Protein AF-A0A950NSR7-F1 (afdb_monomer)

Mean predicted aligned error: 2.95 Å

Secondary structure (DSSP, 8-state):
-HHHHHHHHHHHHHHHTT-HHHHHHTTTT-EE--TT-SSPEEHHHHHHHHTTT---BTTB--EEEEEEEEEEEE-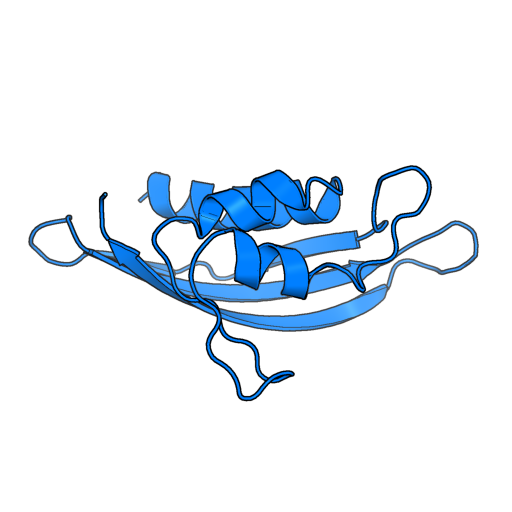TTSSEEEEEEEEEEEEEETTEEEEEEEEEEEEEEEE--

pLDDT: mean 95.81, std 4.91, range [57.38, 98.69]

Solvent-accessible surface area (backbone atoms only — not comparable to full-atom values): 6458 Å² total; per-residue (Å²): 118,66,69,63,55,50,51,59,49,48,42,41,52,26,46,34,60,40,36,52,65,66,39,14,55,76,26,55,90,37,75,48,76,53,96,90,47,93,63,76,34,55,24,28,69,50,43,35,62,71,50,69,83,61,65,60,59,98,59,20,50,44,40,44,68,46,76,41,77,76,46,78,49,67,46,96,84,66,51,38,37,39,39,37,29,40,37,36,30,30,36,44,51,101,93,37,76,76,41,79,78,45,72,54,69,53,78,47,79,46,70,76,129

Nearest PDB structures (foldseek):
  3en1-assembly1_B  TM=6.249E-01  e=4.834E-04  Pseudomonas putida
  3f7x-assembly1_A-2  TM=5.846E-01  e=1.100E-03  Pseudomonas putida KT2440
  3gzx-assembly1_B  TM=6.411E-01  e=5.353E-03  Comamonas testosteroni
  2qux-assembly5_M  TM=3.677E-01  e=9.004E-01  Pseudomonas phage PP7
  2qux-assembly5_N  TM=3.490E-01  e=1.316E+00  Pseudomonas phage PP7

Radius of gyration: 14.66 Å; Cα contacts (8 Å, |Δi|>4): 185; chains: 1; bounding box: 36×30×44 Å

Foldseek 3Di:
DVVVVCLVVQLQVCQQQLVLQSNLQSQQQHWDDDPVDPDIAHHSPRSSVVCPPQDDDVRGSQKHKDKADWDKDADPVNQKIWIKIKIWIWHDDPVRHTDTPDIDMDTDMDGDD

Sequence (113 aa):
MDAIARLVYAYAERLDSGDLEGVADLFQHASWRTTRRAEVLQGTEQVRHAYDDVILYDGVPCTKHVITNLVVTWAPDADVASSRCNFTVLQGRPDFPPQPVLAGRYLDEFERV

Structure (mmCIF, N/CA/C/O backbone):
data_AF-A0A950NSR7-F1
#
_entry.id   AF-A0A950NSR7-F1
#
loop_
_atom_site.group_PDB
_atom_site.id
_atom_site.type_symbol
_atom_site.label_atom_id
_atom_site.label_alt_id
_atom_site.label_comp_id
_atom_site.label_asym_id
_atom_site.label_entity_id
_atom_site.label_seq_id
_atom_site.pdbx_PDB_ins_code
_atom_site.Cartn_x
_atom_site.Cartn_y
_atom_site.Cartn_z
_atom_site.occupancy
_atom_site.B_iso_or_equiv
_atom_site.auth_seq_id
_atom_site.auth_comp_id
_atom_site.auth_asym_id
_atom_site.auth_atom_id
_atom_site.pdbx_PDB_model_num
ATOM 1 N N . MET A 1 1 ? -4.164 -11.005 16.589 1.00 57.38 1 MET A N 1
ATOM 2 C CA . MET A 1 1 ? -2.907 -10.404 16.085 1.00 57.38 1 MET A CA 1
ATOM 3 C C . MET A 1 1 ? -2.784 -10.591 14.573 1.00 57.38 1 MET A C 1
ATOM 5 O O . MET A 1 1 ? -2.622 -9.599 13.876 1.00 57.38 1 MET A O 1
ATOM 9 N N . ASP A 1 2 ? -2.967 -11.813 14.066 1.00 82.75 2 ASP A N 1
ATOM 10 C CA . ASP A 1 2 ? -2.804 -12.159 12.643 1.00 82.75 2 ASP A CA 1
ATOM 11 C C . ASP A 1 2 ? -3.653 -11.362 11.647 1.00 82.75 2 ASP A C 1
ATOM 13 O O . ASP A 1 2 ? -3.163 -11.064 10.565 1.00 82.75 2 ASP A O 1
ATOM 17 N N . ALA A 1 3 ? -4.902 -11.012 11.973 1.00 91.50 3 ALA A N 1
ATOM 18 C CA . ALA A 1 3 ? -5.799 -10.354 11.016 1.00 91.50 3 ALA A CA 1
ATOM 19 C C . ALA A 1 3 ? -5.259 -8.994 10.532 1.00 91.50 3 ALA A C 1
ATOM 21 O O . ALA A 1 3 ? -5.221 -8.742 9.332 1.00 91.50 3 ALA A O 1
ATOM 22 N N . ILE A 1 4 ? -4.756 -8.160 11.450 1.00 95.50 4 ILE A N 1
ATOM 23 C CA . ILE A 1 4 ? -4.201 -6.840 11.109 1.00 95.50 4 ILE A CA 1
ATOM 24 C C . ILE A 1 4 ? -2.908 -6.978 10.309 1.00 95.50 4 ILE A C 1
ATOM 26 O O . ILE A 1 4 ? -2.745 -6.330 9.281 1.00 95.50 4 ILE A O 1
ATOM 30 N N . ALA A 1 5 ? -2.010 -7.872 10.732 1.00 96.38 5 ALA A N 1
ATOM 31 C CA . ALA A 1 5 ? -0.780 -8.126 9.988 1.00 96.38 5 ALA A CA 1
ATOM 32 C C . ALA A 1 5 ? -1.075 -8.613 8.562 1.00 96.38 5 ALA A C 1
ATOM 34 O O . A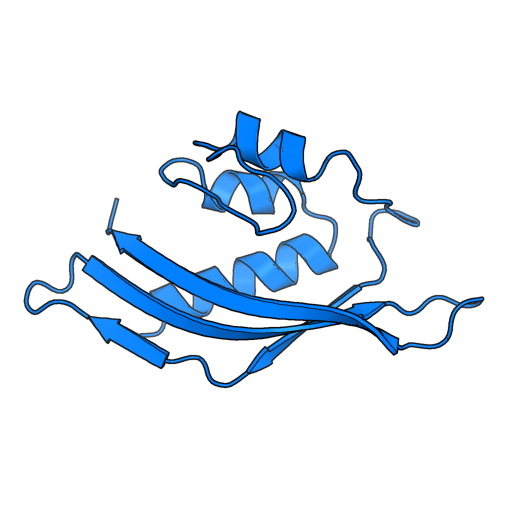LA A 1 5 ? -0.461 -8.137 7.612 1.00 96.38 5 ALA A O 1
ATOM 35 N N . ARG A 1 6 ? -2.070 -9.495 8.398 1.00 96.50 6 ARG A N 1
ATOM 36 C CA . ARG A 1 6 ? -2.531 -9.950 7.083 1.00 96.50 6 ARG A CA 1
ATOM 37 C C . ARG A 1 6 ? -3.045 -8.803 6.225 1.00 96.50 6 ARG A C 1
ATOM 39 O O . ARG A 1 6 ? -2.707 -8.803 5.055 1.00 96.50 6 ARG A O 1
ATOM 46 N N . LEU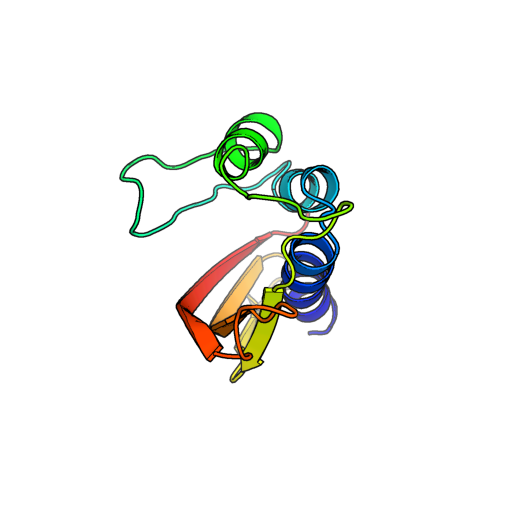 A 1 7 ? -3.793 -7.837 6.766 1.00 96.88 7 LEU A N 1
ATOM 47 C CA . LEU A 1 7 ? -4.239 -6.662 6.000 1.00 96.88 7 LEU A CA 1
ATOM 48 C C . LEU A 1 7 ? -3.058 -5.801 5.530 1.00 96.88 7 LEU A C 1
ATOM 50 O O . LEU A 1 7 ? -2.983 -5.457 4.353 1.00 96.88 7 LEU A O 1
ATOM 54 N N . VAL A 1 8 ? -2.100 -5.514 6.417 1.00 97.62 8 VAL A N 1
ATOM 55 C CA . VAL A 1 8 ? -0.907 -4.715 6.078 1.00 97.62 8 VAL A CA 1
ATOM 56 C C . VAL A 1 8 ? -0.065 -5.403 4.998 1.00 97.62 8 VAL A C 1
ATOM 58 O O . VAL A 1 8 ? 0.372 -4.762 4.042 1.00 97.62 8 VAL A O 1
ATOM 61 N N . TYR A 1 9 ? 0.155 -6.714 5.116 1.00 97.75 9 TYR A N 1
ATOM 62 C CA . TYR A 1 9 ? 0.918 -7.468 4.119 1.00 97.75 9 TYR A CA 1
ATOM 63 C C . TYR A 1 9 ? 0.138 -7.658 2.819 1.00 97.75 9 TYR A C 1
ATOM 65 O O . TYR A 1 9 ? 0.712 -7.507 1.748 1.00 97.75 9 TYR A O 1
ATOM 73 N N . ALA A 1 10 ? -1.171 -7.884 2.899 1.00 98.06 10 ALA A N 1
ATOM 74 C CA . ALA A 1 10 ? -2.057 -7.977 1.747 1.00 98.06 10 ALA A CA 1
ATOM 75 C C . ALA A 1 10 ? -2.071 -6.691 0.914 1.00 98.06 10 ALA A C 1
ATOM 77 O O . ALA A 1 10 ? -2.080 -6.771 -0.311 1.00 98.06 10 ALA A O 1
ATOM 78 N N . TYR A 1 11 ? -2.060 -5.521 1.558 1.00 98.38 11 TYR A N 1
ATOM 79 C CA . TYR A 1 11 ? -1.919 -4.237 0.871 1.00 98.38 11 TYR A CA 1
ATOM 80 C C . TYR A 1 11 ? -0.609 -4.181 0.068 1.00 98.38 11 TYR A C 1
ATOM 82 O O . TYR A 1 11 ? -0.617 -3.877 -1.124 1.00 98.38 11 TYR A O 1
ATOM 90 N N . ALA A 1 12 ? 0.511 -4.525 0.712 1.00 98.38 12 ALA A N 1
ATOM 91 C CA . ALA A 1 12 ? 1.837 -4.514 0.100 1.00 98.38 12 ALA A CA 1
ATOM 92 C C . ALA A 1 12 ? 1.954 -5.510 -1.069 1.00 98.38 12 ALA A C 1
ATOM 94 O O . ALA A 1 12 ? 2.418 -5.144 -2.146 1.00 98.38 12 ALA A O 1
ATOM 95 N N . GLU A 1 13 ? 1.497 -6.749 -0.869 1.00 98.44 13 GLU A N 1
ATOM 96 C CA . GLU A 1 13 ? 1.515 -7.815 -1.876 1.00 98.44 13 GLU A CA 1
ATOM 97 C C . GLU A 1 13 ? 0.678 -7.454 -3.102 1.00 98.44 13 GLU A C 1
ATOM 99 O O . GLU A 1 13 ? 1.149 -7.605 -4.230 1.00 98.44 13 GLU A O 1
ATOM 104 N N . ARG A 1 14 ? -0.539 -6.934 -2.893 1.00 98.69 14 ARG A N 1
ATOM 105 C CA . ARG A 1 14 ? -1.412 -6.519 -3.994 1.00 98.69 14 ARG A CA 1
ATOM 106 C C . ARG A 1 14 ? -0.783 -5.407 -4.812 1.00 98.69 14 ARG A C 1
ATOM 108 O O . ARG A 1 14 ? -0.671 -5.554 -6.027 1.00 98.69 14 ARG A O 1
ATOM 115 N N . LEU A 1 15 ? -0.289 -4.359 -4.152 1.00 98.38 15 LEU A N 1
ATOM 116 C CA . LEU A 1 15 ? 0.344 -3.240 -4.839 1.00 98.38 15 LEU A CA 1
ATOM 117 C C . LEU A 1 15 ? 1.577 -3.691 -5.634 1.00 98.38 15 LEU A C 1
ATOM 119 O O . LEU A 1 15 ? 1.691 -3.359 -6.809 1.00 98.38 15 LEU A O 1
ATOM 123 N N . ASP A 1 16 ? 2.452 -4.510 -5.046 1.00 98.50 16 ASP A N 1
ATOM 124 C CA . ASP A 1 16 ? 3.630 -5.051 -5.741 1.00 98.50 16 ASP A CA 1
ATOM 125 C C . ASP A 1 16 ? 3.272 -5.978 -6.915 1.00 98.50 16 ASP A C 1
ATOM 127 O O . ASP A 1 16 ? 4.026 -6.064 -7.885 1.00 98.50 16 ASP A O 1
ATOM 131 N N . SER A 1 17 ? 2.124 -6.658 -6.847 1.00 98.44 17 SER A N 1
ATOM 132 C CA . SER A 1 17 ? 1.601 -7.504 -7.927 1.00 98.44 17 SER A CA 1
ATOM 133 C C . SER A 1 17 ? 0.810 -6.745 -8.999 1.00 98.44 17 SER A C 1
ATOM 135 O O . SER A 1 17 ? 0.381 -7.359 -9.970 1.00 98.44 17 SER A O 1
ATOM 137 N N . GLY A 1 18 ? 0.613 -5.432 -8.834 1.00 98.31 18 GLY A N 1
ATOM 138 C CA . GLY A 1 18 ? -0.194 -4.610 -9.740 1.00 98.31 18 GLY A CA 1
ATOM 139 C C . GLY A 1 18 ? -1.712 -4.749 -9.575 1.00 98.31 18 GLY A C 1
ATOM 140 O O . GLY A 1 18 ? -2.459 -4.214 -10.391 1.00 98.31 18 GLY A O 1
ATOM 141 N N . ASP A 1 19 ? -2.189 -5.412 -8.517 1.00 98.50 19 ASP A N 1
ATOM 142 C CA . ASP A 1 19 ? -3.613 -5.522 -8.173 1.00 98.50 19 ASP A CA 1
ATOM 143 C C . ASP A 1 19 ? -4.122 -4.227 -7.511 1.00 98.50 19 ASP A C 1
ATOM 145 O O . ASP A 1 19 ? -4.329 -4.151 -6.299 1.00 98.50 19 ASP A O 1
ATOM 149 N N . LEU A 1 20 ? -4.269 -3.167 -8.313 1.00 98.38 20 LEU A N 1
ATOM 150 C CA . LEU A 1 20 ? -4.686 -1.844 -7.829 1.00 98.38 20 LEU A CA 1
ATOM 151 C C . LEU A 1 20 ? -6.154 -1.808 -7.379 1.00 98.38 20 LEU A C 1
ATOM 153 O O . LEU A 1 20 ? -6.487 -1.066 -6.456 1.00 98.38 20 LEU A O 1
ATOM 157 N N . GLU A 1 21 ? -7.013 -2.622 -7.996 1.00 98.31 21 GLU A N 1
ATOM 158 C CA . GLU A 1 21 ? -8.412 -2.774 -7.575 1.00 98.31 21 GLU A CA 1
ATOM 159 C C . GLU A 1 21 ? -8.482 -3.442 -6.201 1.00 98.31 21 GLU A C 1
ATOM 161 O O . GLU A 1 21 ? -9.085 -2.903 -5.276 1.00 98.31 21 GLU A O 1
ATOM 166 N N . GLY A 1 22 ? -7.761 -4.549 -6.007 1.00 98.19 22 GLY A N 1
ATOM 167 C CA . GLY A 1 22 ? -7.711 -5.209 -4.711 1.00 98.19 22 GLY A CA 1
ATOM 168 C C . GLY A 1 22 ? -7.067 -4.352 -3.621 1.00 98.19 22 GLY A C 1
ATOM 169 O O . GLY A 1 22 ? -7.427 -4.501 -2.455 1.00 98.19 22 GLY A O 1
ATOM 170 N N . VAL A 1 23 ? -6.119 -3.462 -3.956 1.00 98.31 23 VAL A N 1
ATOM 171 C CA . VAL A 1 23 ? -5.619 -2.456 -3.000 1.00 98.31 23 VAL A CA 1
ATOM 172 C C . VAL A 1 23 ? -6.762 -1.548 -2.561 1.00 98.31 23 VAL A C 1
ATOM 174 O O . VAL A 1 23 ? -6.937 -1.346 -1.361 1.00 98.31 23 VAL A O 1
ATOM 177 N N . ALA A 1 24 ? -7.533 -1.016 -3.508 1.00 98.25 24 ALA A N 1
ATOM 178 C CA . ALA A 1 24 ? -8.636 -0.110 -3.220 1.00 98.25 24 ALA A CA 1
ATOM 179 C C . ALA A 1 24 ? -9.752 -0.781 -2.401 1.00 98.25 24 ALA A C 1
ATOM 181 O O . ALA A 1 24 ? -10.281 -0.166 -1.475 1.00 98.25 24 ALA A O 1
ATOM 182 N N . ASP A 1 25 ? -10.052 -2.053 -2.669 1.00 98.00 25 ASP A N 1
ATOM 183 C CA . ASP A 1 25 ? -11.070 -2.826 -1.948 1.00 98.00 25 ASP A CA 1
ATOM 184 C C . ASP A 1 25 ? -10.776 -2.971 -0.450 1.00 98.00 25 ASP A C 1
ATOM 186 O O . ASP A 1 25 ? -11.702 -3.011 0.363 1.00 98.00 25 ASP A O 1
ATOM 190 N N . LEU A 1 26 ? -9.499 -2.983 -0.045 1.00 97.19 26 LEU A N 1
ATOM 191 C CA . LEU A 1 26 ? -9.127 -2.982 1.377 1.00 97.19 26 LEU A CA 1
ATOM 192 C C . LEU A 1 26 ? -9.626 -1.730 2.112 1.00 97.19 26 LEU A C 1
ATOM 194 O O . LEU A 1 26 ? -9.762 -1.758 3.334 1.00 97.19 26 LEU A O 1
ATOM 198 N N . PHE A 1 27 ? -9.916 -0.652 1.380 1.00 97.44 27 PHE A N 1
ATOM 199 C CA . PHE A 1 27 ? -10.370 0.622 1.925 1.00 97.44 27 PHE A CA 1
ATOM 200 C C . PHE A 1 27 ? -11.869 0.877 1.738 1.00 97.44 27 PHE A C 1
ATOM 202 O O . PHE A 1 27 ? -12.317 1.987 2.007 1.00 97.44 27 PHE A O 1
ATOM 209 N N . GLN A 1 28 ? -12.671 -0.124 1.347 1.00 97.56 28 GLN A N 1
ATOM 210 C CA . GLN A 1 28 ? -14.124 0.028 1.137 1.00 97.56 28 GLN A CA 1
ATOM 211 C C . GLN A 1 28 ? -14.873 0.705 2.305 1.00 97.56 28 GLN A C 1
ATOM 213 O O . GLN A 1 28 ? -15.836 1.438 2.085 1.00 97.56 28 GLN A O 1
ATOM 218 N N . HIS A 1 29 ? -14.405 0.493 3.539 1.00 96.31 29 HIS A N 1
ATOM 219 C CA . HIS A 1 29 ? -14.952 1.062 4.774 1.00 96.31 29 HIS A CA 1
ATOM 220 C C . HIS A 1 29 ? -13.911 1.899 5.529 1.00 96.31 29 HIS A C 1
ATOM 222 O O . HIS A 1 29 ? -13.967 2.006 6.748 1.00 96.31 29 HIS A O 1
ATOM 228 N N . ALA A 1 30 ? -12.924 2.462 4.828 1.00 96.56 30 ALA A N 1
ATOM 229 C CA . ALA A 1 30 ? -11.815 3.163 5.457 1.00 96.56 30 ALA A CA 1
ATOM 230 C C . ALA A 1 30 ? -11.529 4.519 4.812 1.00 96.56 30 ALA A C 1
ATOM 232 O O . ALA A 1 30 ? -11.930 4.818 3.684 1.00 96.56 30 ALA A O 1
ATOM 233 N N . SER A 1 31 ? -10.764 5.318 5.553 1.00 96.94 31 SER A N 1
ATOM 234 C CA . SER A 1 31 ? -10.142 6.534 5.046 1.00 96.94 31 SER A CA 1
ATOM 235 C C . SER A 1 31 ? -8.663 6.303 4.750 1.00 96.94 31 SER A C 1
ATOM 237 O O . SER A 1 31 ? -8.003 5.534 5.447 1.00 96.94 31 SER A O 1
ATOM 239 N N . TRP A 1 32 ? -8.125 7.004 3.757 1.00 97.06 32 TRP A N 1
ATOM 240 C CA . TRP A 1 32 ? -6.723 6.924 3.364 1.00 97.06 32 TRP A CA 1
ATOM 241 C C . TRP A 1 32 ? -6.082 8.309 3.311 1.00 97.06 32 TRP A C 1
ATOM 243 O O . TRP A 1 32 ? -6.684 9.289 2.861 1.00 97.06 32 TRP A O 1
ATOM 253 N N . ARG A 1 33 ? -4.836 8.397 3.785 1.00 95.56 33 ARG A N 1
ATOM 254 C CA . ARG A 1 33 ? -4.069 9.644 3.868 1.00 95.56 33 ARG A CA 1
ATOM 255 C C . ARG A 1 33 ? -2.624 9.414 3.455 1.00 95.56 33 ARG A C 1
ATOM 257 O O . ARG A 1 33 ? -2.038 8.371 3.727 1.00 95.56 33 ARG A O 1
ATOM 264 N N . THR A 1 34 ? -2.012 10.438 2.873 1.00 92.31 34 THR A N 1
ATOM 265 C CA . THR A 1 34 ? -0.582 10.454 2.553 1.00 92.31 34 THR A CA 1
ATOM 266 C C . THR A 1 34 ? -0.021 11.857 2.718 1.00 92.31 34 THR A C 1
ATOM 268 O O . THR A 1 34 ? -0.736 12.836 2.569 1.00 92.31 34 THR A O 1
ATOM 271 N N . THR A 1 35 ? 1.280 11.989 2.957 1.00 88.88 35 THR A N 1
ATOM 272 C CA . THR A 1 35 ? 1.943 13.303 3.005 1.00 88.88 35 THR A CA 1
ATOM 273 C C . THR A 1 35 ? 2.039 13.984 1.637 1.00 88.88 35 THR A C 1
ATOM 275 O O . THR A 1 35 ? 2.372 15.162 1.563 1.00 88.88 35 THR A O 1
ATOM 278 N N . ARG A 1 36 ? 1.750 13.262 0.546 1.00 87.31 36 ARG A N 1
ATOM 279 C CA . ARG A 1 36 ? 1.772 13.791 -0.829 1.00 87.31 36 ARG A CA 1
ATOM 280 C C . ARG A 1 36 ? 0.488 14.510 -1.248 1.00 87.31 36 ARG A C 1
ATOM 282 O O . ARG A 1 36 ? 0.473 15.124 -2.309 1.00 87.31 36 ARG A O 1
ATOM 289 N N . ARG A 1 37 ? -0.588 14.404 -0.465 1.00 88.25 37 ARG A N 1
ATOM 290 C CA . ARG A 1 37 ? -1.909 14.970 -0.767 1.00 88.25 37 ARG A CA 1
ATOM 291 C C . ARG A 1 37 ? -2.499 15.537 0.524 1.00 88.25 37 ARG A C 1
ATOM 293 O O . ARG A 1 37 ? -2.361 14.930 1.575 1.00 88.25 37 ARG A O 1
ATO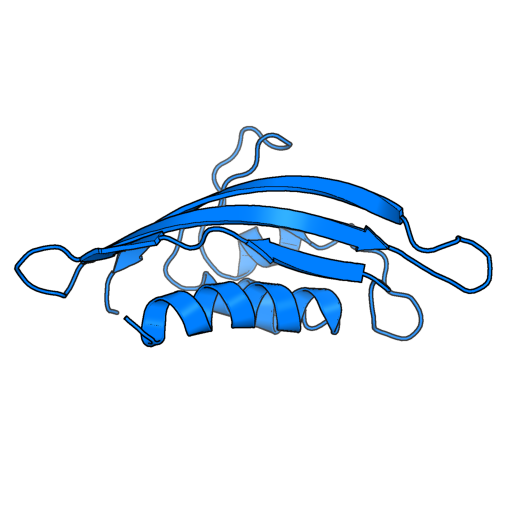M 300 N N . ALA A 1 38 ? -3.132 16.706 0.460 1.00 90.94 38 ALA A N 1
ATOM 301 C CA . ALA A 1 38 ? -3.785 17.291 1.637 1.00 90.94 38 ALA A CA 1
ATOM 302 C C . ALA A 1 38 ? -5.148 16.640 1.935 1.00 90.94 38 ALA A C 1
ATOM 304 O O . ALA A 1 38 ? -5.613 16.659 3.073 1.00 90.94 38 ALA A O 1
ATOM 305 N N . GLU A 1 39 ? -5.788 16.091 0.904 1.00 94.25 39 GLU A N 1
ATOM 306 C CA . GLU A 1 39 ? -7.111 15.486 0.979 1.00 94.25 39 GLU A CA 1
ATOM 307 C C . GLU A 1 39 ? -7.096 14.133 1.701 1.00 94.25 39 GLU A C 1
ATOM 309 O O . GLU A 1 39 ? -6.126 13.374 1.635 1.00 94.25 39 GLU A O 1
ATOM 314 N N . VAL A 1 40 ? -8.203 13.840 2.382 1.00 96.62 40 VAL A N 1
ATOM 315 C CA . VAL A 1 40 ? -8.484 12.540 2.989 1.00 96.62 40 VAL A CA 1
ATOM 316 C C . VAL A 1 40 ? -9.413 11.792 2.052 1.00 96.62 40 VAL A C 1
ATOM 318 O O . VAL A 1 40 ? -10.545 12.224 1.853 1.00 96.62 40 VAL A O 1
ATOM 321 N N . LEU A 1 41 ? -8.940 10.677 1.509 1.00 97.25 41 LEU A N 1
ATOM 322 C CA . LEU A 1 41 ? -9.719 9.851 0.593 1.00 97.25 41 LEU A CA 1
ATOM 323 C C . LEU A 1 41 ? -10.560 8.849 1.382 1.00 97.25 41 LEU A C 1
ATOM 325 O O . LEU A 1 41 ? -10.168 8.444 2.476 1.00 97.25 41 LEU A O 1
ATOM 329 N N . GLN A 1 42 ? -11.714 8.472 0.847 1.00 97.38 42 GLN A N 1
ATOM 330 C CA . GLN A 1 42 ? -12.703 7.619 1.499 1.00 97.38 42 GLN A CA 1
ATOM 331 C C . GLN A 1 42 ? -13.204 6.549 0.534 1.00 97.38 42 GLN A C 1
ATOM 333 O O . GLN A 1 42 ? -13.641 6.865 -0.574 1.00 97.38 42 GLN A O 1
ATOM 338 N N . GLY A 1 43 ? -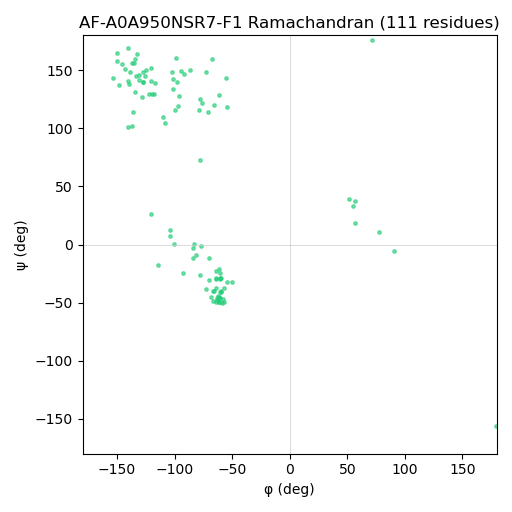13.219 5.298 0.991 1.00 97.12 43 GLY A N 1
ATOM 339 C CA . GLY A 1 43 ? -13.792 4.198 0.225 1.00 97.12 43 GLY A CA 1
ATOM 340 C C . GLY A 1 43 ? -12.964 3.785 -0.994 1.00 97.12 43 GLY A C 1
ATOM 341 O O . GLY A 1 43 ? -11.959 4.403 -1.355 1.00 97.12 43 GLY A O 1
ATOM 342 N N . THR A 1 44 ? -13.426 2.727 -1.654 1.00 97.94 44 THR A N 1
ATOM 343 C CA . THR A 1 44 ? -12.741 2.097 -2.789 1.00 97.94 44 THR A CA 1
ATOM 344 C C . THR A 1 44 ? -12.467 3.074 -3.933 1.00 97.94 44 THR A C 1
ATOM 346 O O . THR A 1 44 ? -11.339 3.164 -4.399 1.00 97.94 44 THR A O 1
ATOM 349 N N . GLU A 1 45 ? -13.467 3.835 -4.384 1.00 97.94 45 GLU A N 1
ATOM 350 C CA . GLU A 1 45 ? -13.355 4.651 -5.605 1.00 97.94 45 GLU A CA 1
ATOM 351 C C . GLU A 1 45 ? -12.293 5.754 -5.483 1.00 97.94 45 GLU A C 1
ATOM 353 O O . GLU A 1 45 ? -11.379 5.832 -6.308 1.00 97.94 45 GLU A O 1
ATOM 358 N N . GLN A 1 46 ? -12.328 6.539 -4.405 1.00 97.50 46 GLN A N 1
ATOM 359 C CA . GLN A 1 46 ? -11.359 7.617 -4.205 1.00 97.50 46 GLN A CA 1
ATOM 360 C C . GLN A 1 46 ? -9.944 7.073 -4.008 1.00 97.50 46 GLN A C 1
ATOM 362 O O . GLN A 1 46 ? -8.979 7.628 -4.538 1.00 97.50 46 GLN A O 1
ATOM 367 N N . VAL A 1 47 ? -9.807 5.975 -3.256 1.00 97.12 47 VAL A N 1
ATOM 368 C CA . VAL A 1 47 ? -8.507 5.333 -3.051 1.00 97.12 47 VAL A CA 1
ATOM 369 C C . VAL A 1 47 ? -7.984 4.750 -4.357 1.00 97.12 47 VAL A C 1
ATOM 371 O O . VAL A 1 47 ? -6.807 4.935 -4.651 1.00 97.12 47 VAL A O 1
ATOM 374 N N . ARG A 1 48 ? -8.830 4.137 -5.191 1.00 97.75 48 ARG A N 1
ATOM 375 C CA . ARG A 1 48 ? -8.421 3.631 -6.505 1.00 97.75 48 ARG A CA 1
ATOM 376 C C . ARG A 1 48 ? -7.845 4.748 -7.367 1.00 97.75 48 ARG A C 1
ATOM 378 O O . ARG A 1 48 ? -6.743 4.577 -7.888 1.00 97.75 48 ARG A O 1
ATOM 385 N N . HIS A 1 49 ? -8.513 5.899 -7.437 1.00 95.88 49 HIS A N 1
ATOM 386 C CA . HIS A 1 49 ? -8.011 7.070 -8.164 1.00 95.88 49 HIS A CA 1
ATOM 387 C C . HIS A 1 49 ? -6.669 7.592 -7.622 1.00 95.88 49 HIS A C 1
ATOM 389 O O . HIS A 1 49 ? -5.880 8.199 -8.348 1.00 95.88 49 HIS A O 1
ATOM 395 N N . ALA A 1 50 ? -6.336 7.334 -6.352 1.00 94.31 50 ALA A N 1
ATOM 396 C CA . ALA A 1 50 ? -5.024 7.681 -5.807 1.00 94.31 50 ALA A CA 1
ATOM 397 C C . ALA A 1 50 ? -3.863 6.922 -6.464 1.00 94.31 50 ALA A C 1
ATOM 399 O O . ALA A 1 50 ? -2.731 7.412 -6.436 1.00 94.31 50 ALA A O 1
ATOM 400 N N . TYR A 1 51 ? -4.147 5.762 -7.060 1.00 94.94 51 TYR A N 1
ATOM 401 C CA . TYR A 1 51 ? -3.171 4.889 -7.705 1.00 94.94 51 TYR A CA 1
ATOM 402 C C . TYR A 1 51 ? -3.204 4.950 -9.241 1.00 94.94 51 TYR A C 1
ATOM 404 O O . TYR A 1 51 ? -2.476 4.192 -9.873 1.00 94.94 51 TYR A O 1
ATOM 412 N N . ASP A 1 52 ? -3.969 5.858 -9.859 1.00 93.69 52 ASP A N 1
ATOM 413 C CA . ASP A 1 52 ? -4.016 5.996 -11.329 1.00 93.69 52 ASP A CA 1
ATOM 414 C C . ASP A 1 52 ? -2.660 6.351 -11.952 1.00 93.69 52 ASP A C 1
ATOM 416 O O . ASP A 1 52 ? -2.360 5.944 -13.073 1.00 93.69 52 ASP A O 1
ATOM 420 N N . ASP A 1 53 ? -1.809 7.048 -11.199 1.00 91.81 53 ASP A N 1
ATOM 421 C CA . ASP A 1 53 ? -0.462 7.420 -11.636 1.00 91.81 53 ASP A CA 1
ATOM 422 C C . ASP A 1 53 ? 0.571 6.293 -11.434 1.00 91.81 53 ASP A C 1
ATOM 424 O O . ASP A 1 53 ? 1.761 6.475 -11.716 1.00 91.81 53 ASP A O 1
ATOM 428 N N . VAL A 1 54 ? 0.166 5.127 -10.911 1.00 95.25 54 VAL A N 1
ATOM 429 C CA . VAL A 1 54 ? 1.069 3.979 -10.785 1.00 95.25 54 VAL A CA 1
ATOM 430 C C . VAL A 1 54 ? 1.356 3.420 -12.172 1.00 95.25 54 VAL A C 1
ATOM 432 O O . VAL A 1 54 ? 0.496 2.854 -12.841 1.00 95.25 54 VAL A O 1
ATOM 435 N N . ILE A 1 55 ? 2.614 3.532 -12.585 1.00 96.38 55 ILE A N 1
ATOM 436 C CA . ILE A 1 55 ? 3.078 2.956 -13.843 1.00 96.38 55 ILE A CA 1
ATOM 437 C C . ILE A 1 55 ? 3.236 1.447 -13.665 1.00 96.38 55 ILE A C 1
ATOM 439 O O . ILE A 1 55 ? 4.026 0.993 -12.836 1.00 96.38 55 ILE A O 1
ATOM 443 N N . LEU A 1 56 ? 2.517 0.684 -14.486 1.00 97.56 56 LEU A N 1
ATOM 444 C CA . LEU A 1 56 ? 2.648 -0.765 -14.584 1.00 97.56 56 LEU A CA 1
ATOM 445 C C . LEU A 1 56 ? 3.474 -1.139 -15.819 1.00 97.56 56 LEU A C 1
ATOM 447 O O . LEU A 1 56 ? 3.239 -0.651 -16.924 1.00 97.56 56 LEU A O 1
ATOM 451 N N . TYR A 1 57 ? 4.423 -2.042 -15.625 1.00 96.56 57 TYR A N 1
ATOM 452 C CA . TYR A 1 57 ? 5.252 -2.659 -16.650 1.00 96.56 57 TYR A CA 1
ATOM 453 C C . TYR A 1 57 ? 4.831 -4.118 -16.768 1.00 96.56 57 TYR A C 1
ATOM 455 O O . TYR A 1 57 ? 5.017 -4.893 -15.833 1.00 96.56 57 TYR A O 1
ATOM 463 N N . ASP A 1 58 ? 4.192 -4.468 -17.883 1.00 95.50 58 ASP A N 1
ATOM 464 C CA . ASP A 1 58 ? 3.614 -5.801 -18.100 1.00 95.50 58 ASP A CA 1
ATOM 465 C C . ASP A 1 58 ? 2.693 -6.249 -16.946 1.00 95.50 58 ASP A C 1
ATOM 467 O O . ASP A 1 58 ? 2.688 -7.403 -16.523 1.00 95.50 58 ASP A O 1
ATOM 471 N N . GLY A 1 59 ? 1.909 -5.300 -16.423 1.00 97.06 59 GLY A N 1
ATOM 472 C CA . GLY A 1 59 ? 0.920 -5.533 -15.370 1.00 97.06 59 GLY A CA 1
ATOM 473 C C . GLY A 1 59 ? 1.425 -5.363 -13.937 1.00 97.06 59 GLY A C 1
ATOM 474 O O . GLY A 1 59 ? 0.601 -5.378 -13.035 1.00 97.06 59 GLY A O 1
ATOM 475 N N . VAL A 1 60 ? 2.724 -5.136 -13.700 1.00 97.56 60 VAL A N 1
ATOM 476 C CA . VAL A 1 60 ? 3.278 -4.944 -12.343 1.00 97.56 60 VAL A CA 1
ATOM 477 C C . VAL A 1 60 ? 4.103 -3.656 -12.233 1.00 97.56 60 VAL A C 1
ATOM 479 O O . VAL A 1 60 ? 4.777 -3.280 -13.187 1.00 97.56 60 VAL A O 1
ATOM 482 N N . PRO A 1 61 ? 4.152 -2.968 -11.080 1.00 97.69 61 PRO A N 1
ATOM 483 C CA . PRO A 1 61 ? 4.945 -1.738 -10.930 1.00 97.69 61 PRO A CA 1
ATOM 484 C C . PRO A 1 61 ? 6.455 -1.988 -10.763 1.00 97.69 61 PRO A C 1
ATOM 486 O O . PRO A 1 61 ? 7.246 -1.047 -10.622 1.00 97.69 61 PRO A O 1
ATOM 489 N N . CYS A 1 62 ? 6.861 -3.264 -10.748 1.00 98.12 62 CYS A N 1
ATOM 490 C CA . CYS A 1 62 ? 8.215 -3.723 -10.438 1.00 98.12 62 CYS A CA 1
ATOM 491 C C . CYS A 1 62 ? 8.726 -3.219 -9.075 1.00 98.12 62 CYS A C 1
ATOM 493 O O . CYS A 1 62 ? 9.922 -2.950 -8.911 1.00 98.12 62 CYS A O 1
ATOM 495 N N . THR A 1 63 ? 7.820 -3.064 -8.105 1.00 98.38 63 THR A N 1
ATOM 496 C CA . THR A 1 63 ? 8.155 -2.656 -6.740 1.00 98.38 63 THR A CA 1
ATOM 497 C C . THR A 1 63 ? 8.239 -3.840 -5.785 1.00 98.38 63 THR A C 1
ATOM 499 O O . THR A 1 63 ? 7.745 -4.933 -6.057 1.00 98.38 63 THR A O 1
ATOM 502 N N . LYS A 1 64 ? 8.910 -3.616 -4.655 1.00 98.31 64 LYS A N 1
ATOM 503 C CA . LYS A 1 64 ? 8.940 -4.511 -3.503 1.00 98.31 64 LYS A CA 1
ATOM 504 C C . LYS A 1 64 ? 8.776 -3.685 -2.235 1.00 98.31 64 LYS A C 1
ATOM 506 O O . LYS A 1 64 ? 9.676 -2.923 -1.876 1.00 98.31 64 LYS A O 1
ATOM 511 N N . HIS A 1 65 ? 7.673 -3.871 -1.531 1.00 98.62 65 HIS A N 1
ATOM 512 C CA . HIS A 1 65 ? 7.456 -3.335 -0.199 1.00 98.62 65 HIS A CA 1
ATOM 513 C C . HIS A 1 65 ? 8.197 -4.189 0.834 1.00 98.62 65 HIS A C 1
ATOM 515 O O . HIS A 1 65 ? 8.018 -5.401 0.948 1.00 98.62 65 HIS A O 1
ATOM 521 N N . VAL A 1 66 ? 9.039 -3.532 1.622 1.00 98.56 66 VAL A N 1
ATOM 522 C CA . VAL A 1 66 ? 9.720 -4.102 2.782 1.00 98.56 66 VAL A CA 1
ATOM 523 C C . VAL A 1 66 ? 9.085 -3.492 4.022 1.00 98.56 66 VAL A C 1
ATOM 525 O O . VAL A 1 66 ? 9.337 -2.329 4.339 1.00 98.56 66 VAL A O 1
ATOM 528 N N . ILE A 1 67 ? 8.249 -4.273 4.706 1.00 98.50 67 ILE A N 1
ATOM 529 C CA . ILE A 1 67 ? 7.565 -3.862 5.936 1.00 98.50 67 ILE A CA 1
ATOM 530 C C . ILE A 1 67 ? 8.352 -4.358 7.145 1.00 98.50 67 ILE A C 1
ATOM 532 O O . ILE A 1 67 ? 8.657 -5.545 7.258 1.00 98.50 67 ILE A O 1
ATOM 536 N N . THR A 1 68 ? 8.668 -3.458 8.073 1.00 98.19 68 THR A N 1
ATOM 537 C CA . THR A 1 68 ? 9.419 -3.784 9.290 1.00 98.19 68 THR A CA 1
ATOM 538 C C . THR A 1 68 ? 8.784 -3.157 10.523 1.00 98.19 68 THR A C 1
ATOM 540 O O . THR A 1 68 ? 8.022 -2.193 10.445 1.00 98.19 68 THR A O 1
ATOM 543 N N . ASN A 1 69 ? 9.114 -3.706 11.695 1.00 97.62 69 ASN A N 1
ATOM 544 C CA . ASN A 1 69 ? 8.712 -3.162 12.994 1.00 97.62 69 ASN A CA 1
ATOM 545 C C . ASN A 1 69 ? 7.186 -3.005 13.151 1.00 97.62 69 ASN A C 1
ATOM 547 O O . ASN A 1 69 ? 6.741 -2.028 13.755 1.00 97.62 69 ASN A O 1
ATOM 551 N N . LEU A 1 70 ? 6.400 -3.946 12.611 1.00 97.94 70 LEU A N 1
ATOM 552 C CA . LEU A 1 70 ? 4.950 -3.959 12.792 1.00 97.94 70 LEU A CA 1
ATOM 553 C C . LEU A 1 70 ? 4.607 -4.205 14.264 1.00 97.94 70 LEU A C 1
ATOM 555 O O . LEU A 1 70 ? 4.967 -5.233 14.836 1.00 97.94 70 LEU A O 1
ATOM 559 N N . VAL A 1 71 ? 3.902 -3.252 14.861 1.00 97.81 71 VAL A N 1
ATOM 560 C CA . VAL A 1 71 ? 3.355 -3.339 16.216 1.00 97.81 71 VAL A CA 1
ATOM 561 C C . VAL A 1 71 ? 1.853 -3.143 16.117 1.00 97.81 71 VAL A C 1
ATOM 563 O O . VAL A 1 71 ? 1.414 -2.173 15.506 1.00 97.81 71 VAL A O 1
ATOM 566 N N . VAL A 1 72 ? 1.089 -4.047 16.727 1.00 97.31 72 VAL A N 1
ATOM 567 C CA . VAL A 1 72 ? -0.377 -4.005 16.761 1.00 97.31 72 VAL A CA 1
ATOM 568 C C . VAL A 1 72 ? -0.834 -3.926 18.211 1.00 97.31 72 VAL A C 1
ATOM 570 O O . VAL A 1 72 ? -0.424 -4.750 19.030 1.00 97.31 72 VAL A O 1
ATOM 573 N N . THR A 1 73 ? -1.706 -2.969 18.508 1.00 96.44 73 THR A N 1
ATOM 574 C CA . THR A 1 73 ? -2.329 -2.787 19.822 1.00 96.44 73 THR A CA 1
ATOM 575 C C . THR A 1 73 ? -3.832 -2.961 19.677 1.00 96.44 73 THR A C 1
ATOM 577 O O . THR A 1 73 ? -4.439 -2.336 18.814 1.00 96.44 73 THR A O 1
ATOM 580 N N . TRP A 1 74 ? -4.431 -3.795 20.521 1.00 95.44 74 TRP A N 1
ATOM 581 C CA . TRP A 1 74 ? -5.875 -4.031 20.534 1.00 95.44 74 TRP A CA 1
ATOM 582 C C . TRP A 1 74 ? -6.532 -3.262 21.673 1.00 95.44 74 TRP A C 1
ATOM 584 O O . TRP A 1 74 ? -5.968 -3.177 22.768 1.00 95.44 74 TRP A O 1
ATOM 594 N N . ALA A 1 75 ? -7.724 -2.727 21.417 1.00 92.88 75 ALA A N 1
ATOM 595 C CA . ALA A 1 75 ? -8.602 -2.232 22.465 1.00 92.88 75 ALA A CA 1
ATOM 596 C C . ALA A 1 75 ? -9.126 -3.401 23.333 1.00 92.88 75 ALA A C 1
ATOM 598 O O . ALA A 1 75 ? -9.099 -4.555 22.891 1.00 92.88 75 ALA A O 1
ATOM 599 N N . PRO A 1 76 ? -9.594 -3.142 24.572 1.00 90.19 76 PRO A N 1
ATOM 600 C CA . PRO A 1 76 ? -10.060 -4.194 25.482 1.00 90.19 76 PRO A CA 1
ATOM 601 C C . PRO A 1 76 ? -11.226 -5.039 24.949 1.00 90.19 76 PRO A C 1
ATOM 603 O O . PRO A 1 76 ? -11.349 -6.201 25.325 1.00 90.19 76 PRO A O 1
ATOM 606 N N . ASP A 1 77 ? -12.069 -4.461 24.093 1.00 84.88 77 ASP A N 1
ATOM 607 C CA . ASP A 1 77 ? -13.204 -5.124 23.441 1.00 84.88 77 ASP A CA 1
ATOM 608 C C . ASP A 1 77 ? -12.805 -5.949 22.203 1.00 84.88 77 ASP A C 1
ATOM 610 O O . ASP A 1 77 ? -13.611 -6.730 21.713 1.00 84.88 77 ASP A O 1
ATOM 614 N N . ALA A 1 78 ? -11.553 -5.835 21.740 1.00 80.88 78 ALA A N 1
ATOM 615 C CA . ALA A 1 78 ? -11.009 -6.477 20.541 1.00 80.88 78 ALA A CA 1
ATOM 616 C C . ALA A 1 78 ? -11.762 -6.164 19.228 1.00 80.88 78 ALA A C 1
ATOM 618 O O . ALA A 1 78 ? -11.576 -6.860 18.225 1.00 80.88 78 ALA A O 1
ATOM 619 N N . ASP A 1 79 ? -12.556 -5.094 19.213 1.00 90.31 79 ASP A N 1
ATOM 620 C CA . ASP A 1 79 ? -13.278 -4.617 18.027 1.00 90.31 79 ASP A CA 1
ATOM 621 C C . ASP A 1 79 ? -12.472 -3.562 17.270 1.00 90.31 79 ASP A C 1
ATOM 623 O O . ASP A 1 79 ? -12.611 -3.422 16.056 1.00 90.31 79 ASP A O 1
ATOM 627 N N . VAL A 1 80 ? -11.576 -2.882 17.988 1.00 94.38 80 VAL A N 1
ATOM 628 C CA . VAL A 1 80 ? -10.697 -1.842 17.465 1.00 94.38 80 VAL A CA 1
ATOM 629 C C . VAL A 1 80 ? -9.236 -2.231 17.673 1.00 94.38 80 VAL A C 1
ATOM 631 O O . VAL A 1 80 ? -8.841 -2.765 18.717 1.00 94.38 80 VAL A O 1
ATOM 634 N N . ALA A 1 81 ? -8.406 -1.926 16.682 1.00 96.31 81 ALA A N 1
ATOM 635 C CA . ALA A 1 81 ? -6.961 -2.037 16.778 1.00 96.31 81 ALA A CA 1
ATOM 636 C C . ALA A 1 81 ? -6.277 -0.801 16.199 1.00 96.31 81 ALA A C 1
ATOM 638 O O . ALA A 1 81 ? -6.805 -0.128 15.323 1.00 96.31 81 ALA A O 1
ATOM 639 N N . SER A 1 82 ? -5.054 -0.544 16.645 1.00 97.31 82 SER A N 1
ATOM 640 C CA . SER A 1 82 ? -4.134 0.352 15.953 1.00 97.31 82 SER A CA 1
ATOM 641 C C . SER A 1 82 ? -2.865 -0.390 15.572 1.00 97.31 82 SER A C 1
ATOM 643 O O . SER A 1 82 ? -2.463 -1.361 16.227 1.00 97.31 82 SER A O 1
ATOM 645 N N . SER A 1 83 ? -2.221 0.058 14.500 1.00 97.81 83 SER A N 1
ATOM 646 C CA . SER A 1 83 ? -0.922 -0.460 14.103 1.00 97.81 83 SER A CA 1
ATOM 647 C C . SER A 1 83 ? 0.047 0.631 13.685 1.00 97.81 83 SER A C 1
ATOM 649 O O . SER A 1 83 ? -0.331 1.733 13.287 1.00 97.81 83 SER A O 1
ATOM 651 N N . ARG A 1 84 ? 1.333 0.308 13.799 1.00 98.50 84 ARG A N 1
ATOM 652 C CA . ARG A 1 84 ? 2.415 1.107 13.234 1.00 98.50 84 ARG A CA 1
ATOM 653 C C . ARG A 1 84 ? 3.487 0.201 12.666 1.00 98.50 84 ARG A C 1
ATOM 655 O O . ARG A 1 84 ? 3.855 -0.788 13.301 1.00 98.50 84 ARG A O 1
ATOM 662 N N . CYS 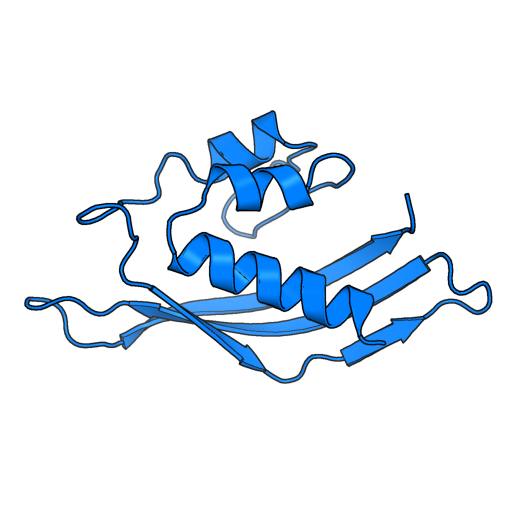A 1 85 ? 4.050 0.582 11.531 1.00 98.38 85 CYS A N 1
ATOM 663 C CA . CYS A 1 85 ? 5.224 -0.070 10.962 1.00 98.38 85 CYS A CA 1
ATOM 664 C C . CYS A 1 85 ? 6.057 0.925 10.150 1.00 98.38 85 CYS A C 1
ATOM 666 O O . CYS A 1 85 ? 5.593 2.015 9.810 1.00 98.38 85 CYS A O 1
ATOM 668 N N . ASN A 1 86 ? 7.296 0.553 9.834 1.00 98.56 86 ASN A N 1
ATOM 669 C CA . ASN A 1 86 ? 8.062 1.237 8.797 1.00 98.56 86 ASN A CA 1
ATOM 670 C C . ASN A 1 86 ? 7.876 0.491 7.476 1.00 98.56 86 ASN A C 1
ATOM 672 O O . ASN A 1 86 ? 7.736 -0.734 7.466 1.00 98.56 86 ASN A O 1
ATOM 676 N N . PHE A 1 87 ? 7.927 1.228 6.374 1.00 98.50 87 PHE A N 1
ATOM 677 C CA . PHE A 1 87 ? 7.975 0.644 5.045 1.00 98.50 87 PHE A CA 1
ATOM 678 C C . PHE A 1 87 ? 9.098 1.271 4.222 1.00 98.50 87 PHE A C 1
ATOM 680 O O . PHE A 1 87 ? 9.369 2.470 4.322 1.00 98.50 87 PHE A O 1
ATOM 687 N N . THR A 1 88 ? 9.704 0.451 3.371 1.00 98.69 88 THR A N 1
ATOM 688 C CA . THR A 1 88 ? 10.574 0.885 2.278 1.00 98.69 88 THR A CA 1
ATOM 689 C C . TH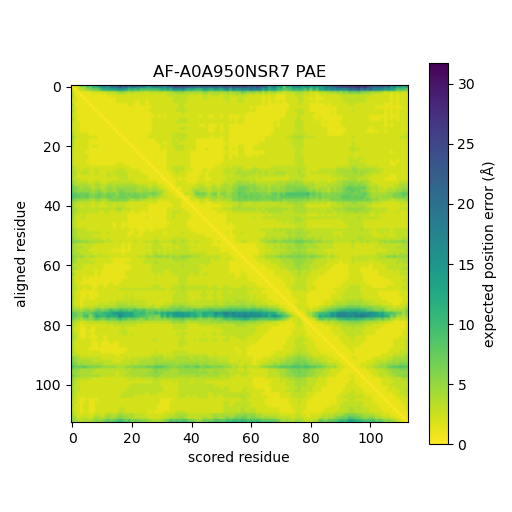R A 1 88 ? 10.087 0.220 1.003 1.00 98.69 88 THR A C 1
ATOM 691 O O . THR A 1 88 ? 9.951 -0.997 0.962 1.00 98.69 88 THR A O 1
ATOM 694 N N . VAL A 1 89 ? 9.844 1.001 -0.041 1.00 98.50 89 VAL A N 1
ATOM 695 C CA . VAL A 1 89 ? 9.548 0.505 -1.383 1.00 98.50 89 VAL 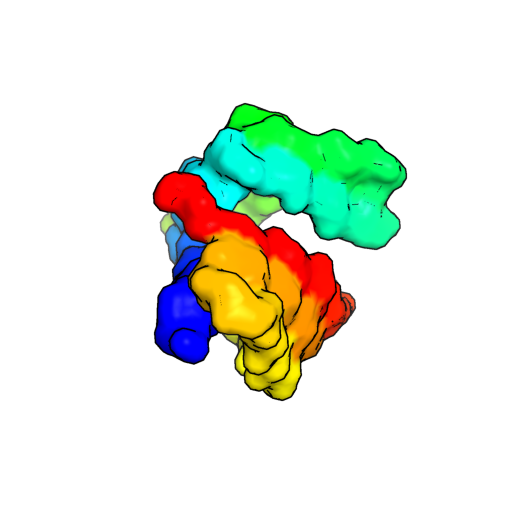A CA 1
ATOM 696 C C . VAL A 1 89 ? 10.838 0.525 -2.182 1.00 98.50 89 VAL A C 1
ATOM 698 O O . VAL A 1 89 ? 11.441 1.583 -2.377 1.00 98.50 89 VAL A O 1
ATOM 701 N N . LEU A 1 90 ? 11.261 -0.648 -2.633 1.00 98.62 90 LEU A N 1
ATOM 702 C CA . LEU A 1 90 ? 12.312 -0.797 -3.629 1.00 98.62 90 LEU A CA 1
ATOM 703 C C . LEU A 1 90 ? 11.665 -0.855 -5.011 1.00 98.62 90 LEU A C 1
ATOM 705 O O . LEU A 1 90 ? 10.585 -1.422 -5.143 1.00 98.62 90 LEU A O 1
ATOM 709 N N . GLN A 1 91 ? 12.324 -0.329 -6.036 1.00 98.31 91 GLN A N 1
ATOM 710 C CA . GLN A 1 91 ? 11.955 -0.581 -7.430 1.00 98.31 91 GLN A CA 1
ATOM 711 C C . GLN A 1 91 ? 13.182 -1.062 -8.191 1.00 98.31 91 GLN A C 1
ATOM 713 O O . GLN A 1 91 ? 14.278 -0.546 -7.973 1.00 98.31 91 GLN A O 1
ATOM 718 N N . GLY A 1 92 ? 12.998 -2.048 -9.067 1.00 97.81 92 GLY A N 1
ATOM 719 C CA . GLY A 1 92 ? 14.058 -2.574 -9.921 1.00 97.81 92 GLY A CA 1
ATOM 720 C C . GLY A 1 92 ? 13.518 -3.073 -11.257 1.00 97.81 92 GLY A C 1
ATOM 721 O O . GLY A 1 92 ? 12.494 -3.745 -11.298 1.00 97.81 92 GLY A O 1
ATOM 722 N N . ARG A 1 93 ? 14.219 -2.759 -12.347 1.00 96.50 93 ARG A N 1
ATOM 723 C CA . ARG A 1 93 ? 13.927 -3.175 -13.727 1.00 96.50 93 ARG A CA 1
ATOM 724 C C . ARG A 1 93 ? 15.228 -3.516 -14.474 1.00 96.50 93 ARG A C 1
ATOM 726 O O . ARG A 1 93 ? 16.300 -3.186 -13.969 1.00 96.50 93 ARG A O 1
ATOM 733 N N . PRO A 1 94 ? 15.184 -4.120 -15.678 1.00 95.62 94 PRO A N 1
ATOM 734 C CA . PRO A 1 94 ? 16.397 -4.419 -16.449 1.00 95.62 94 PRO A CA 1
ATOM 735 C C . PRO A 1 94 ? 17.315 -3.209 -16.698 1.00 95.62 94 PRO A C 1
ATOM 737 O O . PRO A 1 94 ? 18.531 -3.361 -16.745 1.00 95.62 94 PRO A O 1
ATOM 740 N N . ASP A 1 95 ? 16.738 -2.013 -16.823 1.00 94.56 95 ASP A N 1
ATOM 741 C CA . ASP A 1 95 ? 17.423 -0.734 -17.041 1.00 94.56 95 ASP A CA 1
ATOM 742 C C . ASP A 1 95 ? 17.569 0.120 -15.766 1.00 94.56 95 ASP A C 1
ATOM 744 O O . ASP A 1 95 ? 18.124 1.217 -15.812 1.00 94.56 95 ASP A O 1
ATOM 748 N N . PHE A 1 96 ? 17.089 -0.373 -14.621 1.00 94.38 96 PHE A N 1
ATOM 749 C CA . PHE A 1 96 ? 17.059 0.361 -13.359 1.00 94.38 96 PHE A CA 1
ATOM 750 C C . PHE A 1 96 ? 17.408 -0.572 -12.190 1.00 94.38 96 PHE A C 1
ATOM 752 O O . PHE A 1 96 ? 16.553 -1.344 -11.749 1.00 94.38 96 PHE A O 1
ATOM 759 N N . PRO A 1 97 ? 18.647 -0.540 -11.665 1.00 96.31 97 PRO A N 1
ATOM 760 C CA . PRO A 1 97 ? 19.051 -1.415 -10.567 1.00 96.31 97 PRO A CA 1
ATOM 761 C C . PRO A 1 97 ? 18.130 -1.282 -9.340 1.00 96.31 97 PRO A C 1
ATOM 763 O O . PRO A 1 97 ? 17.712 -0.163 -9.032 1.00 96.31 97 PRO A O 1
ATOM 766 N N . PRO A 1 98 ? 17.839 -2.380 -8.608 1.00 97.12 98 PRO A N 1
ATOM 767 C CA . PRO A 1 98 ? 16.995 -2.332 -7.419 1.00 97.12 98 PRO A CA 1
ATOM 768 C C . PRO A 1 98 ? 17.486 -1.317 -6.382 1.00 97.12 98 PRO A C 1
ATOM 770 O O . PRO A 1 98 ? 18.579 -1.463 -5.834 1.00 97.12 98 PRO A O 1
ATOM 773 N N . GLN A 1 99 ? 16.664 -0.311 -6.083 1.00 98.44 99 GLN A N 1
ATOM 774 C CA . GLN A 1 99 ? 16.980 0.718 -5.089 1.00 98.44 99 GLN A CA 1
ATOM 775 C C . GLN A 1 99 ? 15.722 1.274 -4.405 1.00 98.44 99 GLN A C 1
ATOM 777 O O . GLN A 1 99 ? 14.626 1.174 -4.966 1.00 98.44 99 GLN A O 1
ATOM 782 N N . PRO A 1 100 ? 15.845 1.863 -3.200 1.00 98.44 100 PRO A N 1
ATOM 783 C CA . PRO A 1 100 ? 14.730 2.530 -2.539 1.00 98.44 100 PRO A CA 1
ATOM 784 C C . PRO A 1 100 ? 14.201 3.712 -3.356 1.00 98.44 100 PRO A C 1
ATOM 786 O O . PRO A 1 100 ? 14.959 4.608 -3.717 1.00 98.44 100 PRO A O 1
ATOM 789 N N . VAL A 1 101 ? 12.890 3.735 -3.590 1.00 97.06 101 VAL A N 1
ATOM 790 C CA . VAL A 1 101 ? 12.181 4.841 -4.266 1.00 97.06 101 VAL A CA 1
ATOM 791 C C . VAL A 1 101 ? 11.198 5.562 -3.343 1.00 97.06 101 VAL A C 1
ATOM 793 O O . VAL A 1 101 ? 10.784 6.688 -3.614 1.00 97.06 101 VAL A O 1
ATOM 796 N N . LEU A 1 102 ? 10.830 4.932 -2.225 1.00 96.88 102 LEU A N 1
ATOM 797 C CA . LEU A 1 102 ? 9.999 5.527 -1.188 1.00 96.88 102 LEU A CA 1
ATOM 798 C C . LEU A 1 102 ? 10.296 4.870 0.158 1.00 96.88 102 LEU A C 1
ATOM 800 O O . LEU A 1 102 ? 10.501 3.664 0.231 1.00 96.88 102 LEU A O 1
ATOM 804 N N . ALA A 1 103 ? 10.281 5.651 1.230 1.00 97.81 103 ALA A N 1
ATOM 805 C CA . ALA A 1 103 ? 10.317 5.131 2.587 1.00 97.81 103 ALA A CA 1
ATOM 806 C C . ALA A 1 103 ? 9.427 5.978 3.492 1.00 97.81 103 ALA A C 1
ATOM 808 O O . ALA A 1 103 ? 9.237 7.174 3.254 1.00 97.81 103 ALA A O 1
ATOM 809 N N . GLY A 1 104 ? 8.886 5.359 4.533 1.00 97.69 104 GLY A N 1
ATOM 810 C CA . GLY A 1 104 ? 7.994 6.037 5.455 1.00 97.69 104 GLY A CA 1
ATOM 811 C C . GLY A 1 104 ? 7.476 5.128 6.555 1.00 97.69 104 GLY A C 1
ATOM 812 O O . GLY A 1 104 ? 8.098 4.128 6.923 1.00 97.69 104 GLY A O 1
ATOM 813 N N . ARG A 1 105 ? 6.326 5.515 7.104 1.00 97.50 105 ARG A N 1
ATOM 814 C CA . ARG A 1 105 ? 5.617 4.778 8.148 1.00 97.50 105 ARG A CA 1
ATOM 815 C C . ARG A 1 105 ? 4.144 4.675 7.804 1.00 97.50 105 ARG A C 1
ATOM 817 O O . ARG A 1 105 ? 3.589 5.633 7.272 1.00 97.50 105 ARG A O 1
ATOM 824 N N . TYR A 1 106 ? 3.544 3.550 8.168 1.00 97.94 106 TYR A N 1
ATOM 825 C CA . TYR A 1 106 ? 2.095 3.438 8.275 1.00 97.94 106 TYR A CA 1
ATOM 826 C C . TYR A 1 106 ? 1.695 3.622 9.737 1.00 97.94 106 TYR A C 1
ATOM 828 O O . TYR A 1 106 ? 2.423 3.200 10.647 1.00 97.94 106 TYR A O 1
ATOM 836 N N . LEU A 1 107 ? 0.593 4.338 9.934 1.00 97.94 107 LEU A N 1
ATOM 837 C CA . LEU A 1 107 ? -0.040 4.627 11.213 1.00 97.94 107 LEU A CA 1
ATOM 838 C C . LEU A 1 107 ? -1.530 4.445 10.972 1.00 97.94 107 LEU A C 1
ATOM 840 O O . LEU A 1 107 ? -2.159 5.307 10.360 1.00 97.94 107 LEU A O 1
ATOM 844 N N . ASP A 1 108 ? -2.047 3.310 11.418 1.00 97.75 108 ASP A N 1
ATOM 845 C CA . ASP A 1 108 ? -3.353 2.832 10.988 1.00 97.75 108 ASP A CA 1
ATOM 846 C C . ASP A 1 108 ? -4.242 2.553 12.195 1.00 97.75 108 ASP A C 1
ATOM 848 O O . ASP A 1 108 ? -3.779 2.074 13.237 1.00 97.75 108 ASP A O 1
ATOM 852 N N . GLU A 1 109 ? -5.528 2.817 12.019 1.00 97.12 109 GLU A N 1
ATOM 853 C CA . GLU A 1 109 ? -6.605 2.439 12.926 1.00 97.12 109 GLU A CA 1
ATOM 854 C C . GLU A 1 109 ? -7.536 1.487 12.173 1.00 97.12 109 GLU A C 1
ATOM 856 O O . GLU A 1 109 ? -7.798 1.669 10.985 1.00 97.12 109 GLU A O 1
ATOM 861 N N . PHE A 1 110 ? -7.996 0.447 12.859 1.00 96.31 110 PHE A N 1
ATOM 862 C CA . PHE A 1 110 ? -8.816 -0.616 12.298 1.00 96.31 110 PHE A CA 1
ATOM 863 C C . PHE A 1 110 ? -10.026 -0.841 13.186 1.00 96.31 110 PHE A C 1
ATOM 865 O O . PHE A 1 110 ? -9.898 -0.880 14.410 1.00 96.31 110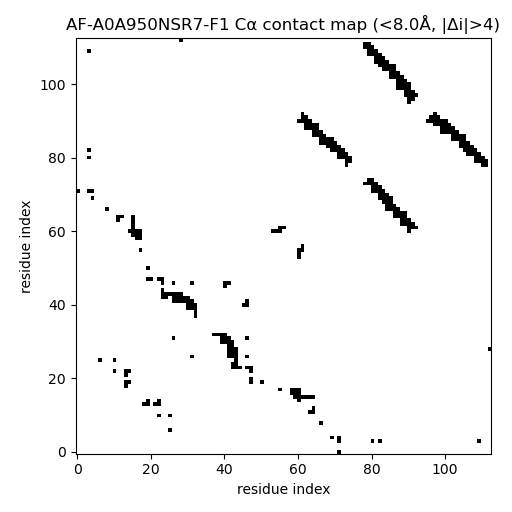 PHE A O 1
ATOM 872 N N . GLU A 1 111 ? -11.161 -1.095 12.555 1.00 94.56 111 GLU A N 1
ATOM 873 C CA . GLU A 1 111 ? -12.370 -1.587 13.198 1.00 94.56 111 GLU A CA 1
ATOM 874 C C . GLU A 1 111 ? -12.830 -2.874 12.513 1.00 94.56 111 GLU A C 1
ATOM 876 O O . GLU A 1 111 ? -12.574 -3.093 11.324 1.00 94.56 111 GLU A O 1
ATOM 881 N N . ARG A 1 112 ? -13.481 -3.759 13.267 1.00 92.38 112 ARG A N 1
ATOM 882 C CA . ARG A 1 112 ? -14.138 -4.926 12.682 1.00 92.38 112 ARG A CA 1
ATOM 883 C C . ARG A 1 112 ? -15.477 -4.505 12.076 1.00 92.38 112 ARG A C 1
ATOM 885 O O . ARG A 1 112 ? -16.391 -4.135 12.807 1.00 92.38 112 ARG A O 1
ATOM 892 N N . VAL A 1 113 ? -15.571 -4.646 10.760 1.00 88.94 113 VAL A N 1
ATOM 893 C CA . VAL A 1 113 ? -16.791 -4.505 9.949 1.00 88.94 113 VAL A CA 1
ATOM 894 C C . VAL A 1 113 ? -17.508 -5.833 9.744 1.00 88.94 113 VAL A C 1
ATOM 896 O O . VAL A 1 113 ? -16.821 -6.882 9.707 1.00 88.94 113 VAL A O 1
#